Protein AF-A0A661AHX4-F1 (afdb_monomer_lite)

Radius of gyration: 21.1 Å; chains: 1; bounding box: 51×44×56 Å

Structure (mmCIF, N/CA/C/O backbone):
data_AF-A0A661AHX4-F1
#
_entry.id   AF-A0A661AHX4-F1
#
loop_
_atom_site.group_PDB
_atom_site.id
_atom_site.type_symbol
_atom_site.label_atom_id
_atom_site.label_alt_id
_atom_site.label_comp_id
_atom_site.label_asym_id
_atom_site.label_entity_id
_atom_site.label_seq_id
_atom_site.pdbx_PDB_ins_code
_atom_site.Cartn_x
_atom_site.Cartn_y
_atom_site.Cartn_z
_atom_site.occupancy
_atom_site.B_iso_or_equiv
_atom_site.auth_seq_id
_atom_site.auth_comp_id
_atom_site.auth_asym_id
_atom_site.auth_atom_id
_atom_site.pdbx_PDB_model_num
ATOM 1 N N . MET A 1 1 ? -18.123 -10.282 -1.784 1.00 62.62 1 MET A N 1
ATOM 2 C CA . MET A 1 1 ? -17.980 -9.037 -2.567 1.00 62.62 1 MET A CA 1
ATOM 3 C C . MET A 1 1 ? -16.766 -8.309 -2.017 1.00 62.62 1 MET A C 1
ATOM 5 O O . MET A 1 1 ? -16.560 -8.375 -0.809 1.00 62.62 1 MET A O 1
ATOM 9 N N . GLY A 1 2 ? -15.920 -7.751 -2.882 1.00 79.00 2 GLY A N 1
ATOM 10 C CA . GLY A 1 2 ? -14.669 -7.121 -2.470 1.00 79.00 2 GLY A CA 1
ATOM 11 C C . GLY A 1 2 ? -14.606 -5.674 -2.924 1.00 79.00 2 GLY A C 1
ATOM 12 O O . GLY A 1 2 ? -15.058 -5.370 -4.026 1.00 79.00 2 GLY A O 1
ATOM 13 N N . PHE A 1 3 ? -14.067 -4.804 -2.077 1.00 85.50 3 PHE A N 1
ATOM 14 C CA . PHE A 1 3 ? -13.993 -3.369 -2.328 1.00 85.50 3 PHE A CA 1
ATOM 15 C C . PHE A 1 3 ? -12.556 -2.891 -2.224 1.00 85.50 3 PHE A C 1
ATOM 17 O O . PHE A 1 3 ? -11.799 -3.359 -1.376 1.00 85.50 3 PHE A O 1
ATOM 24 N N . ILE A 1 4 ? 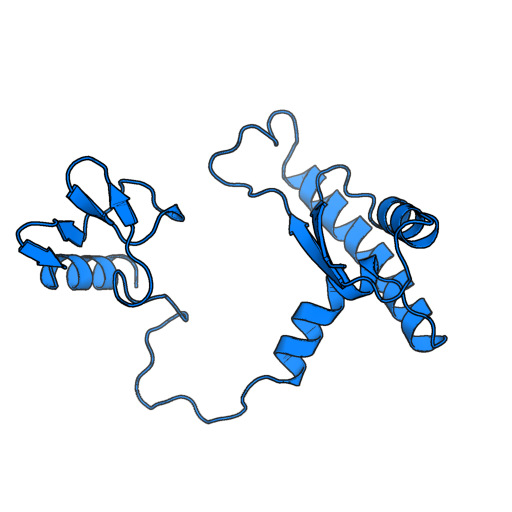-12.208 -1.940 -3.082 1.00 90.38 4 ILE A N 1
ATOM 25 C CA . ILE A 1 4 ? -10.968 -1.181 -2.970 1.00 90.38 4 ILE A CA 1
ATOM 26 C C . ILE A 1 4 ? -11.347 0.172 -2.382 1.00 90.38 4 ILE A C 1
ATOM 28 O O . ILE A 1 4 ? -12.199 0.869 -2.933 1.00 90.38 4 ILE A O 1
ATOM 32 N N . VAL A 1 5 ? -10.749 0.512 -1.246 1.00 91.88 5 VAL A N 1
ATOM 33 C CA . VAL A 1 5 ? -11.036 1.733 -0.494 1.00 91.88 5 VAL A CA 1
ATOM 34 C C . VAL A 1 5 ? -9.765 2.565 -0.438 1.00 91.88 5 VAL A C 1
ATOM 36 O O . VAL A 1 5 ? -8.805 2.201 0.239 1.00 91.88 5 VAL A O 1
ATOM 39 N N . THR A 1 6 ? -9.768 3.691 -1.149 1.00 94.19 6 THR A N 1
ATOM 40 C CA . THR A 1 6 ? -8.671 4.660 -1.099 1.00 94.19 6 THR A CA 1
ATOM 41 C C . THR A 1 6 ? -8.921 5.653 0.027 1.00 94.19 6 THR A C 1
ATOM 43 O O . THR A 1 6 ? -9.889 6.409 -0.013 1.00 94.19 6 THR A O 1
ATOM 46 N N . ILE A 1 7 ? -8.045 5.656 1.027 1.00 94.69 7 ILE A N 1
ATOM 47 C CA . ILE A 1 7 ? -8.104 6.571 2.165 1.00 94.69 7 ILE A CA 1
ATOM 48 C C . ILE A 1 7 ? -7.312 7.834 1.833 1.00 94.69 7 ILE A C 1
ATOM 50 O O . ILE A 1 7 ? -6.177 7.766 1.354 1.00 94.69 7 ILE A O 1
ATOM 54 N N . ALA A 1 8 ? -7.909 8.981 2.142 1.00 93.56 8 ALA A N 1
ATOM 55 C CA . ALA A 1 8 ? -7.324 10.298 1.965 1.00 93.56 8 ALA A CA 1
ATOM 56 C C . ALA A 1 8 ? -7.394 11.123 3.268 1.00 93.56 8 ALA A C 1
ATOM 58 O O . ALA A 1 8 ? -8.212 10.819 4.143 1.00 93.56 8 ALA A O 1
ATOM 59 N N . PRO A 1 9 ? -6.564 12.172 3.407 1.00 91.50 9 PRO A N 1
ATOM 60 C CA . PRO A 1 9 ? -6.740 13.199 4.427 1.00 91.50 9 PRO A CA 1
ATOM 61 C C . PRO A 1 9 ? -8.155 13.815 4.430 1.00 91.50 9 PRO A C 1
ATOM 63 O O . PRO A 1 9 ? -8.729 14.002 3.355 1.00 91.50 9 PRO A O 1
ATOM 66 N N . PRO A 1 10 ? -8.696 14.210 5.601 1.00 90.12 10 PRO A N 1
ATOM 67 C CA . PRO A 1 10 ? -8.131 14.033 6.938 1.00 90.12 10 PRO A CA 1
ATOM 68 C C . PRO A 1 10 ? -8.378 12.597 7.422 1.00 90.12 10 PRO A C 1
ATOM 70 O O . PRO A 1 10 ? -9.528 12.199 7.542 1.00 90.12 10 PRO A O 1
ATOM 73 N N . TYR A 1 11 ? -7.315 11.824 7.673 1.00 92.00 11 TYR A N 1
ATOM 74 C CA . TYR A 1 11 ? -7.303 10.357 7.827 1.00 92.00 11 TYR A CA 1
ATOM 75 C C . TYR A 1 11 ? -8.140 9.785 8.998 1.00 92.00 11 TYR A C 1
ATOM 77 O O . TYR A 1 11 ? -7.602 9.077 9.839 1.00 92.00 11 TYR A O 1
ATOM 85 N N . ASP A 1 12 ? -9.438 10.056 9.105 1.00 94.88 12 ASP A N 1
ATOM 86 C CA . ASP A 1 12 ? -10.289 9.595 10.206 1.00 94.88 12 ASP A CA 1
ATOM 87 C C . ASP A 1 12 ? -10.689 8.121 10.038 1.00 94.88 12 ASP A C 1
ATOM 89 O O . ASP A 1 12 ? -11.783 7.767 9.594 1.00 94.88 12 ASP A O 1
ATOM 93 N N . LEU A 1 13 ? -9.752 7.243 10.388 1.00 96.31 13 LEU A N 1
ATOM 94 C CA . LEU A 1 13 ? -9.885 5.801 10.213 1.00 96.31 13 LEU A CA 1
ATOM 95 C C . LEU A 1 13 ? -10.977 5.176 11.085 1.00 96.31 13 LEU A C 1
ATOM 97 O O . LEU A 1 13 ? -11.524 4.147 10.702 1.00 96.31 13 LEU A O 1
ATOM 101 N N . LEU A 1 14 ? -11.290 5.769 12.241 1.00 95.94 14 LEU A N 1
ATOM 102 C CA . LEU A 1 14 ? -12.335 5.245 13.123 1.00 95.94 14 LEU A CA 1
ATOM 103 C C . LEU A 1 14 ? -13.721 5.528 12.548 1.00 95.94 14 LEU A C 1
ATOM 105 O O . LEU A 1 14 ? -14.551 4.627 12.515 1.00 95.94 14 LEU A O 1
ATOM 109 N N . THR A 1 15 ? -13.937 6.732 12.016 1.00 95.06 15 THR A N 1
ATOM 110 C CA . THR A 1 15 ? -15.192 7.062 11.329 1.00 95.06 15 THR A CA 1
ATOM 111 C C . THR A 1 15 ? -15.391 6.196 10.083 1.00 95.06 15 THR A C 1
ATOM 113 O O . THR A 1 15 ? -16.503 5.743 9.814 1.00 95.06 15 THR A O 1
ATOM 116 N N . ILE A 1 16 ? -14.319 5.910 9.333 1.00 93.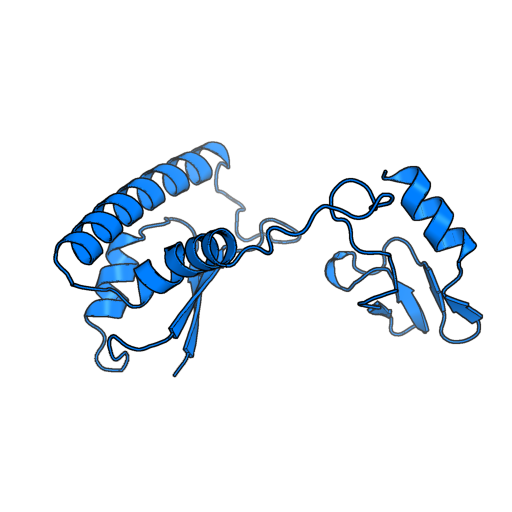81 16 ILE A N 1
ATOM 117 C CA . ILE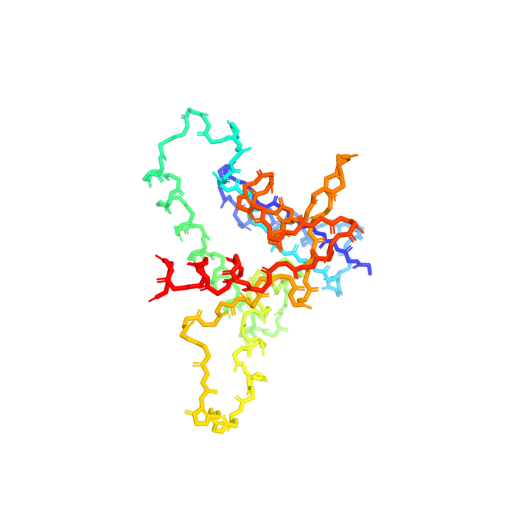 A 1 16 ? -14.383 4.991 8.185 1.00 93.81 16 ILE A CA 1
ATOM 118 C C . ILE A 1 16 ? -14.720 3.563 8.644 1.00 93.81 16 ILE A C 1
ATOM 120 O O . ILE A 1 16 ? -15.554 2.901 8.026 1.00 93.81 16 ILE A O 1
ATOM 124 N N . ASP A 1 17 ? -14.114 3.095 9.737 1.00 93.69 17 ASP A N 1
ATOM 125 C CA . ASP A 1 17 ? -14.434 1.794 10.329 1.00 93.69 17 ASP A CA 1
ATOM 126 C C . ASP A 1 17 ? -15.909 1.691 10.746 1.00 93.69 17 ASP A C 1
ATOM 128 O O . ASP A 1 17 ? -16.588 0.711 10.429 1.00 93.69 17 ASP A O 1
ATOM 132 N N . ASP A 1 18 ? -16.426 2.728 11.408 1.00 93.00 18 ASP A N 1
ATOM 133 C CA . ASP A 1 18 ? -17.825 2.819 11.830 1.00 93.00 18 ASP A CA 1
ATOM 134 C C . ASP A 1 18 ? -18.783 2.827 10.631 1.00 93.00 18 ASP A C 1
ATOM 136 O O . ASP A 1 18 ? -19.823 2.161 10.657 1.00 93.00 18 ASP A O 1
ATOM 140 N N . PHE A 1 19 ? -18.417 3.522 9.550 1.00 91.50 19 PHE A N 1
ATOM 141 C CA . PHE A 1 19 ? -19.170 3.501 8.298 1.00 91.50 19 PHE A CA 1
ATOM 142 C C . PHE A 1 19 ? -19.280 2.077 7.743 1.00 91.50 19 PHE A C 1
ATOM 144 O O . PHE A 1 19 ? -20.389 1.589 7.542 1.00 91.50 19 PHE A O 1
ATOM 151 N N . PHE A 1 20 ? -18.161 1.371 7.553 1.00 89.56 20 PHE A N 1
ATOM 152 C CA . PHE A 1 20 ? -18.202 0.012 6.997 1.00 89.56 20 PHE A CA 1
ATOM 153 C C . PHE A 1 20 ? -18.855 -1.008 7.933 1.00 89.56 20 PHE A C 1
ATOM 155 O O . PHE A 1 20 ? -19.424 -1.983 7.450 1.00 89.56 20 PHE A O 1
ATOM 162 N N . SER A 1 21 ? -18.807 -0.782 9.246 1.00 87.44 21 SER A N 1
ATOM 163 C CA . SER A 1 21 ? -19.444 -1.660 10.235 1.00 87.44 21 SER A CA 1
ATOM 164 C C . SER A 1 21 ? -20.964 -1.484 10.304 1.00 87.44 21 SER A C 1
ATOM 166 O O . SER A 1 21 ? -21.674 -2.418 10.664 1.00 87.44 21 SER A O 1
ATOM 168 N N . SER A 1 22 ? -21.475 -0.292 9.984 1.00 86.38 22 SER A N 1
ATOM 169 C CA . SER A 1 22 ? -22.911 0.024 10.052 1.00 86.38 22 SER A CA 1
ATOM 170 C C . SER A 1 22 ? -23.637 -0.091 8.711 1.00 86.38 22 SER A C 1
ATOM 172 O O . SER A 1 22 ? -24.868 -0.050 8.672 1.00 86.38 22 SER A O 1
ATOM 174 N N . PHE A 1 23 ? -22.908 -0.220 7.602 1.00 81.88 23 PHE A N 1
ATOM 175 C CA . PHE A 1 23 ? -23.499 -0.155 6.274 1.00 81.88 23 PHE A CA 1
ATOM 176 C C . PHE A 1 23 ? -24.083 -1.507 5.835 1.00 81.88 23 PHE A C 1
ATOM 178 O O . PHE A 1 23 ? -23.360 -2.467 5.589 1.00 81.88 23 PHE A O 1
ATOM 185 N N . GLU A 1 24 ? -25.410 -1.575 5.682 1.00 78.88 24 GLU A N 1
ATOM 186 C CA . GLU A 1 24 ? -26.166 -2.822 5.442 1.00 78.88 24 GLU A CA 1
ATOM 187 C C . GLU A 1 24 ? -25.711 -3.632 4.215 1.00 78.88 24 GLU A C 1
ATOM 189 O O . GLU A 1 24 ? -25.836 -4.856 4.190 1.00 78.88 24 GLU A O 1
ATOM 194 N N . LEU A 1 25 ? -25.165 -2.971 3.190 1.00 76.00 25 LEU A N 1
ATOM 195 C CA . LEU A 1 25 ? -24.674 -3.634 1.976 1.00 76.00 25 LEU A CA 1
ATOM 196 C C . LEU A 1 25 ? -23.328 -4.356 2.176 1.00 76.00 25 LEU A C 1
ATOM 198 O O . LEU A 1 25 ? -22.841 -5.008 1.249 1.00 76.00 25 LEU A O 1
ATOM 202 N N . PHE A 1 26 ? -22.726 -4.249 3.364 1.00 75.50 26 PHE A N 1
ATOM 203 C CA . PHE A 1 26 ? -21.405 -4.772 3.689 1.00 75.50 26 PHE A CA 1
ATOM 204 C C . PHE A 1 26 ? -21.515 -5.821 4.796 1.00 75.50 26 PHE A C 1
ATOM 206 O O . PHE A 1 26 ? -21.412 -5.497 5.976 1.00 75.50 26 PHE A O 1
ATOM 213 N N . PRO A 1 27 ? -21.684 -7.110 4.449 1.00 68.31 27 PRO A N 1
ATOM 214 C CA . PRO A 1 27 ? -21.538 -8.160 5.445 1.00 68.31 27 PRO A CA 1
ATOM 215 C C . PRO A 1 27 ? -20.125 -8.114 6.044 1.00 68.31 27 PRO A C 1
ATOM 217 O O . PRO A 1 27 ? -19.163 -7.835 5.324 1.00 68.31 27 PRO A O 1
ATOM 220 N N . GLU A 1 28 ? -19.987 -8.458 7.328 1.00 66.88 28 GLU A N 1
ATOM 221 C CA . GLU A 1 28 ? -18.703 -8.469 8.061 1.00 66.88 28 GLU A CA 1
ATOM 222 C C . GLU A 1 28 ? -17.612 -9.311 7.371 1.00 66.88 28 GLU A C 1
ATOM 224 O O . GLU A 1 28 ? -16.419 -9.106 7.578 1.00 66.88 28 GLU A O 1
ATOM 229 N N . THR A 1 29 ? -18.009 -10.249 6.509 1.00 71.12 29 THR A N 1
ATOM 230 C CA . THR A 1 29 ? -17.117 -11.102 5.713 1.00 71.12 29 THR A CA 1
ATOM 231 C C . THR A 1 29 ? -16.628 -10.452 4.413 1.00 71.12 29 THR A C 1
ATOM 233 O O . THR A 1 29 ? -16.015 -11.128 3.583 1.00 71.12 29 THR A O 1
ATOM 236 N N . SER A 1 30 ? -16.952 -9.184 4.158 1.00 81.25 30 SER A N 1
ATOM 237 C CA . SER A 1 30 ? -16.527 -8.477 2.946 1.00 81.25 30 SER A CA 1
ATOM 238 C C . SER A 1 30 ? -15.015 -8.278 2.942 1.00 81.25 30 SER A C 1
ATOM 240 O O . SER A 1 30 ? -14.425 -7.866 3.936 1.00 81.25 30 SER A O 1
ATOM 242 N N . SER A 1 31 ? -14.372 -8.546 1.806 1.00 84.50 31 SER A N 1
ATOM 243 C CA . SER A 1 31 ? -12.938 -8.301 1.660 1.00 84.50 31 SER A CA 1
ATOM 244 C C . SER A 1 31 ? -12.707 -6.838 1.292 1.00 84.50 31 SER A C 1
ATOM 246 O O . SER A 1 31 ? -13.106 -6.411 0.206 1.00 84.50 31 SER A O 1
ATOM 248 N N . ILE A 1 32 ? -12.049 -6.081 2.162 1.00 89.75 32 ILE A N 1
ATOM 249 C CA . ILE A 1 32 ? -11.662 -4.699 1.880 1.00 89.75 32 ILE A CA 1
ATOM 250 C C . ILE A 1 32 ? -10.161 -4.661 1.614 1.00 89.75 32 ILE A C 1
ATOM 252 O O . ILE A 1 32 ? -9.365 -5.148 2.413 1.00 89.75 32 ILE A O 1
ATOM 256 N N . VAL A 1 33 ? -9.781 -4.094 0.474 1.00 90.44 33 VAL A N 1
ATOM 257 C CA . VAL A 1 33 ? -8.396 -3.756 0.153 1.00 90.44 33 VAL A CA 1
ATOM 258 C C . VAL A 1 33 ? -8.248 -2.261 0.346 1.00 90.44 33 VAL A C 1
ATOM 260 O O . VAL A 1 33 ? -8.935 -1.475 -0.305 1.00 90.44 33 VAL A O 1
ATOM 263 N N . VAL A 1 34 ? -7.361 -1.875 1.250 1.00 92.50 34 VAL A N 1
ATOM 264 C CA . VAL A 1 34 ? -7.119 -0.473 1.564 1.00 92.50 34 VAL A CA 1
ATOM 265 C C . VAL A 1 34 ? -5.903 0.035 0.795 1.00 92.50 34 VAL A C 1
ATOM 267 O O . VAL A 1 34 ? -4.848 -0.599 0.800 1.00 92.50 34 VAL A O 1
ATOM 270 N N . SER A 1 35 ? -6.036 1.202 0.171 1.00 92.62 35 SER A N 1
ATOM 271 C CA . SER A 1 35 ? -4.936 1.950 -0.443 1.00 92.62 35 SER A CA 1
ATOM 272 C C . SER A 1 35 ? -4.893 3.385 0.074 1.00 92.62 35 SER A C 1
ATOM 274 O O . SER A 1 35 ? -5.883 3.910 0.576 1.00 92.62 35 SER A O 1
ATOM 276 N N . LEU A 1 36 ? -3.739 4.032 -0.057 1.00 92.44 36 LEU A N 1
ATOM 277 C CA . LEU A 1 36 ? -3.599 5.475 0.132 1.00 92.44 36 LEU A CA 1
ATOM 278 C C . LEU A 1 36 ? -3.634 6.169 -1.231 1.00 92.44 36 LEU A C 1
ATOM 280 O O . LEU A 1 36 ? -3.404 5.532 -2.262 1.00 92.44 36 LEU A O 1
ATOM 284 N N . VAL A 1 37 ? -3.921 7.469 -1.232 1.00 92.19 37 VAL A N 1
ATOM 285 C CA . VAL A 1 37 ? -3.713 8.309 -2.417 1.00 92.19 37 VAL A CA 1
ATOM 286 C C . VAL A 1 37 ? -2.220 8.293 -2.770 1.00 92.19 37 VAL A C 1
ATOM 288 O O . VAL A 1 37 ? -1.385 8.461 -1.884 1.00 92.19 37 VAL A O 1
ATOM 291 N N . ASP A 1 38 ? -1.889 8.057 -4.043 1.00 88.12 38 ASP A N 1
ATOM 292 C CA . ASP A 1 38 ? -0.501 8.132 -4.517 1.00 88.12 38 ASP A CA 1
ATOM 293 C C . ASP A 1 38 ? 0.006 9.568 -4.360 1.00 88.12 38 ASP A C 1
ATOM 295 O O . ASP A 1 38 ? -0.687 10.517 -4.723 1.00 88.12 38 ASP A O 1
ATOM 299 N N . GLU A 1 39 ? 1.193 9.728 -3.786 1.00 87.25 39 GLU A N 1
ATOM 300 C CA . GLU A 1 39 ? 1.806 11.035 -3.539 1.00 87.25 39 GLU A CA 1
ATOM 301 C C . GLU A 1 39 ? 2.532 11.588 -4.775 1.00 87.25 39 GLU A C 1
ATOM 303 O O . GLU A 1 39 ? 2.903 12.763 -4.799 1.00 87.25 39 GLU A O 1
ATOM 308 N N . ASN A 1 40 ? 2.732 10.763 -5.806 1.00 84.00 40 ASN A N 1
ATOM 309 C CA . ASN A 1 40 ? 3.419 11.143 -7.034 1.00 84.00 40 ASN A CA 1
ATOM 310 C C . ASN A 1 40 ? 2.428 11.576 -8.117 1.00 84.00 40 ASN A C 1
ATOM 312 O O . ASN A 1 40 ? 1.307 11.077 -8.188 1.00 84.00 40 ASN A O 1
ATOM 316 N N . ASP A 1 41 ? 2.873 12.489 -8.984 1.00 82.50 41 ASP A N 1
ATOM 317 C CA . ASP A 1 41 ? 2.136 12.940 -10.172 1.00 82.50 41 ASP A CA 1
ATOM 318 C C . ASP A 1 41 ? 0.673 13.362 -9.880 1.00 82.50 41 ASP A C 1
ATOM 320 O O . ASP A 1 41 ? -0.230 13.156 -10.691 1.00 82.50 41 ASP A O 1
ATOM 324 N N . THR A 1 42 ? 0.433 13.976 -8.713 1.00 87.12 42 THR A N 1
ATOM 325 C CA . THR A 1 42 ? -0.894 14.415 -8.255 1.00 87.12 42 THR A CA 1
ATOM 326 C C . THR A 1 42 ? -0.884 15.846 -7.716 1.00 87.12 42 THR A C 1
ATOM 328 O O . THR A 1 42 ? 0.092 16.292 -7.115 1.00 87.12 42 THR A O 1
ATOM 331 N N . THR A 1 43 ? -2.006 16.550 -7.872 1.00 92.25 43 THR A N 1
ATOM 332 C CA . THR A 1 43 ? -2.281 17.847 -7.227 1.00 92.25 43 THR A CA 1
ATOM 333 C C . THR A 1 43 ? -3.137 17.699 -5.966 1.00 92.25 43 THR A C 1
ATOM 335 O O . THR A 1 43 ? -3.470 18.683 -5.314 1.00 92.25 43 THR A O 1
ATOM 338 N N . PHE A 1 44 ? -3.494 16.465 -5.585 1.00 91.56 44 PHE A N 1
ATOM 339 C CA . PHE A 1 44 ? -4.426 16.185 -4.487 1.00 91.56 44 PHE A CA 1
ATOM 340 C C . PHE A 1 44 ? -3.986 16.788 -3.142 1.00 91.56 44 PHE A C 1
AT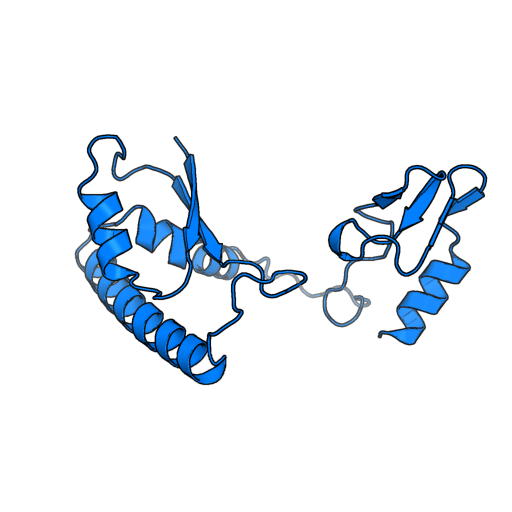OM 342 O O . PHE A 1 44 ? -4.815 17.203 -2.335 1.00 91.56 44 PHE A O 1
ATOM 349 N N . PHE A 1 45 ? -2.675 16.844 -2.905 1.00 91.81 45 PHE A N 1
ATOM 350 C CA . PHE A 1 45 ? -2.094 17.344 -1.661 1.00 91.81 45 PHE A CA 1
ATOM 351 C C . PHE A 1 45 ? -1.745 18.839 -1.703 1.00 91.81 45 PHE A C 1
ATOM 353 O O . PHE A 1 45 ? -1.181 19.360 -0.740 1.00 91.81 45 PHE A O 1
ATOM 360 N N . GLU A 1 46 ? -2.074 19.552 -2.784 1.00 91.75 46 GLU A N 1
ATOM 361 C CA . GLU A 1 46 ? -1.887 21.002 -2.840 1.00 91.75 46 GLU A CA 1
ATOM 362 C C . GLU A 1 46 ? -2.691 21.692 -1.727 1.00 91.75 46 GLU A C 1
ATOM 364 O O . GLU A 1 46 ? -3.862 21.400 -1.494 1.00 91.75 46 GLU A O 1
ATOM 369 N N . GLY A 1 47 ? -2.039 22.602 -1.002 1.00 89.00 47 GLY A N 1
ATOM 370 C CA . GLY A 1 47 ? -2.636 23.298 0.143 1.00 89.00 47 GLY A CA 1
ATOM 371 C C . GLY A 1 47 ? -2.496 22.572 1.484 1.00 89.00 47 GLY A C 1
ATOM 372 O O . GLY A 1 47 ? -2.746 23.185 2.521 1.00 89.00 47 GLY A O 1
ATOM 373 N N . TRP A 1 48 ? -2.028 21.323 1.497 1.00 90.69 48 TRP A N 1
ATOM 374 C CA . TRP A 1 48 ? -1.674 20.621 2.727 1.00 90.69 48 TRP A CA 1
ATOM 375 C C . TRP A 1 48 ? -0.188 20.783 3.049 1.00 90.69 48 TRP A C 1
ATOM 377 O O . TRP A 1 48 ? 0.669 20.758 2.164 1.00 90.69 48 TRP A O 1
ATOM 387 N N . LYS A 1 49 ? 0.143 20.895 4.337 1.00 92.31 49 LYS A N 1
ATOM 388 C CA . LYS A 1 49 ? 1.529 20.756 4.798 1.00 92.31 49 LYS A CA 1
ATOM 389 C C . LYS A 1 49 ? 1.832 19.282 5.033 1.00 92.31 49 LYS A C 1
ATOM 391 O O . LYS A 1 49 ? 1.062 18.590 5.699 1.00 92.31 49 LYS A O 1
ATOM 396 N N . ARG A 1 50 ? 2.954 18.804 4.493 1.00 88.38 50 ARG A N 1
ATOM 397 C CA . ARG A 1 50 ? 3.316 17.379 4.540 1.00 88.38 50 ARG A CA 1
ATOM 398 C C . ARG A 1 50 ? 3.535 16.883 5.962 1.00 88.38 50 ARG A C 1
ATOM 400 O O . ARG A 1 50 ? 3.104 15.785 6.288 1.00 88.38 50 ARG A O 1
ATOM 407 N N . GLU A 1 51 ? 4.140 17.706 6.805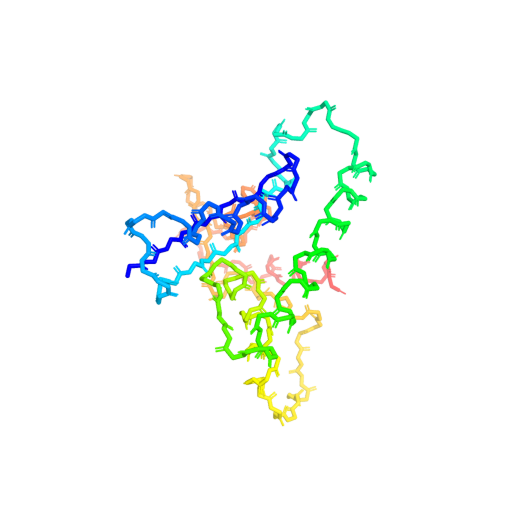 1.00 92.25 51 GLU A N 1
ATOM 408 C CA . GLU A 1 51 ? 4.402 17.381 8.204 1.00 92.25 51 GLU A CA 1
ATOM 409 C C . GLU A 1 51 ? 3.086 17.190 8.972 1.00 92.25 51 GLU A C 1
ATOM 411 O O . GLU A 1 51 ? 2.903 16.184 9.649 1.00 92.25 51 GLU A O 1
ATOM 416 N N . GLU A 1 52 ? 2.123 18.099 8.780 1.00 92.75 52 GLU A N 1
ATOM 417 C CA . GLU A 1 52 ? 0.802 18.022 9.420 1.00 92.75 52 GLU A CA 1
ATOM 418 C C . GLU A 1 52 ? 0.005 16.794 8.939 1.00 92.75 52 GLU A C 1
ATOM 420 O O . GLU A 1 52 ? -0.691 16.148 9.727 1.00 92.75 52 GLU A O 1
ATOM 425 N N . LEU A 1 53 ? 0.119 16.440 7.653 1.00 92.25 53 LEU A N 1
ATOM 426 C CA . LEU A 1 53 ? -0.493 15.231 7.101 1.00 92.25 53 LEU A CA 1
ATOM 427 C C . LEU A 1 53 ? 0.097 13.957 7.693 1.00 92.25 53 LEU A C 1
ATOM 429 O O . LEU A 1 53 ? -0.660 13.047 8.036 1.00 92.25 53 LEU A O 1
ATOM 433 N N . GLU A 1 54 ? 1.420 13.884 7.798 1.00 92.50 54 GLU A N 1
ATOM 434 C CA . GLU A 1 54 ? 2.106 12.707 8.320 1.00 92.50 54 GLU A CA 1
ATOM 435 C C . GLU A 1 54 ? 1.804 12.523 9.812 1.00 92.50 54 GLU A C 1
ATOM 437 O O . GLU A 1 54 ? 1.433 11.428 10.237 1.00 92.50 54 GLU A O 1
ATOM 442 N N . GLU A 1 55 ? 1.822 13.603 10.598 1.00 95.12 55 GLU A N 1
ATOM 443 C CA . GLU A 1 55 ? 1.399 13.580 12.003 1.00 95.12 55 GLU A CA 1
ATOM 444 C C . GLU A 1 55 ? -0.056 13.110 12.154 1.00 95.12 55 GLU A C 1
ATOM 446 O O . GLU A 1 55 ? -0.366 12.253 12.990 1.00 95.12 55 GLU A O 1
ATOM 451 N N . MET A 1 56 ? -0.964 13.633 11.322 1.00 94.25 56 MET A N 1
ATOM 452 C CA . MET A 1 56 ? -2.370 13.232 11.324 1.00 94.25 56 MET A CA 1
ATOM 453 C C . MET A 1 56 ? -2.540 11.758 10.953 1.00 94.25 56 MET A C 1
ATOM 455 O O . MET A 1 56 ? -3.345 11.055 11.571 1.00 94.25 56 MET A O 1
ATOM 459 N N . LYS A 1 57 ? -1.799 11.288 9.949 1.00 94.50 57 LYS A N 1
ATOM 460 C CA . LYS A 1 57 ? -1.808 9.898 9.499 1.00 94.50 57 LYS A CA 1
ATOM 461 C C . LYS A 1 57 ? -1.345 8.981 10.622 1.00 94.50 57 LYS A C 1
ATOM 463 O O . LYS A 1 57 ? -2.111 8.107 11.018 1.00 94.50 57 LYS A O 1
ATOM 468 N N . ILE A 1 58 ? -0.165 9.228 11.195 1.00 95.81 58 ILE A N 1
ATOM 469 C CA . ILE A 1 58 ? 0.397 8.437 12.300 1.00 95.81 58 ILE A CA 1
ATOM 470 C C . ILE A 1 58 ? -0.609 8.342 13.449 1.00 95.81 58 ILE A C 1
ATOM 472 O O . ILE A 1 58 ? -0.991 7.241 13.846 1.00 95.81 58 ILE A O 1
ATOM 476 N N . LYS A 1 59 ? -1.127 9.484 13.914 1.00 96.88 59 LYS A N 1
ATOM 477 C CA . LYS A 1 59 ? -2.076 9.537 15.034 1.00 96.88 59 LYS A CA 1
ATOM 478 C C . LYS A 1 59 ? -3.347 8.724 14.783 1.00 96.88 59 LYS A C 1
ATOM 480 O O . LYS A 1 59 ? -3.867 8.089 15.699 1.00 96.88 59 LYS A O 1
ATOM 485 N N . ASN A 1 60 ? -3.898 8.766 13.572 1.00 97.19 60 ASN A N 1
ATOM 486 C CA . ASN A 1 60 ? -5.111 8.010 13.269 1.00 97.19 60 ASN A CA 1
ATOM 487 C C . ASN A 1 60 ? -4.837 6.518 13.056 1.00 97.19 60 ASN A C 1
ATOM 489 O O . ASN A 1 60 ? -5.643 5.693 13.486 1.00 97.19 60 ASN A O 1
ATOM 493 N N . PHE A 1 61 ? -3.693 6.160 12.470 1.00 96.06 61 PHE A N 1
ATOM 494 C CA . PHE A 1 61 ? -3.252 4.768 12.374 1.00 96.06 61 PHE A CA 1
ATOM 495 C C . PHE A 1 61 ? -3.021 4.146 13.754 1.00 96.06 61 PHE A C 1
ATOM 497 O O . PHE A 1 61 ? -3.395 2.994 13.964 1.00 96.06 61 PHE A O 1
ATOM 504 N N . GLU A 1 62 ? -2.478 4.897 14.714 1.00 97.12 62 GLU A N 1
ATOM 505 C CA . GLU A 1 62 ? -2.338 4.438 16.101 1.00 97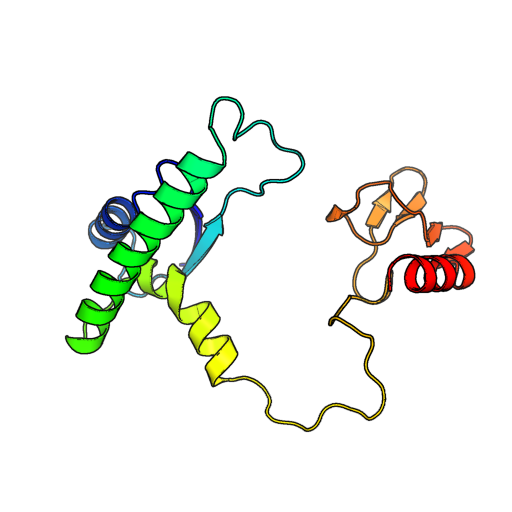.12 62 GLU A CA 1
ATOM 506 C C . GLU A 1 62 ? -3.693 4.128 16.741 1.00 97.12 62 GLU A C 1
ATOM 508 O O . GLU A 1 62 ? -3.880 3.033 17.268 1.00 97.12 62 GLU A O 1
ATOM 513 N N . LYS A 1 63 ? -4.672 5.030 16.611 1.00 97.38 63 LYS A N 1
ATOM 514 C CA . LYS A 1 63 ? -6.038 4.791 17.104 1.00 97.38 63 LYS A CA 1
ATOM 515 C C . LYS A 1 63 ? -6.696 3.575 16.448 1.00 97.38 63 LYS A C 1
ATOM 517 O O . LYS A 1 63 ? -7.331 2.771 17.128 1.00 97.38 63 LYS A O 1
ATOM 522 N N . ALA A 1 64 ? -6.555 3.440 15.128 1.00 96.94 64 ALA A N 1
ATOM 523 C CA . ALA A 1 64 ? -7.098 2.308 14.382 1.00 96.94 64 ALA A CA 1
ATOM 524 C C . ALA A 1 64 ? -6.453 0.988 14.819 1.00 96.94 64 ALA A C 1
ATOM 526 O O . ALA A 1 64 ? -7.149 -0.015 14.966 1.00 96.94 64 ALA A O 1
ATOM 527 N N . LYS A 1 65 ? -5.141 0.996 15.077 1.00 96.44 65 LYS A N 1
ATOM 528 C CA . LYS A 1 65 ? -4.402 -0.149 15.617 1.00 96.44 65 LYS A CA 1
ATOM 529 C C . LYS A 1 65 ? -4.925 -0.535 17.001 1.00 96.44 65 LYS A C 1
ATOM 531 O O . LYS A 1 65 ? -5.162 -1.717 17.231 1.00 96.44 65 LYS A O 1
ATOM 536 N N . ASP A 1 66 ? -5.135 0.425 17.898 1.00 97.56 66 ASP A N 1
ATOM 537 C CA . ASP A 1 66 ? -5.631 0.137 19.250 1.00 97.56 66 ASP A CA 1
ATOM 538 C C . ASP A 1 66 ? -7.030 -0.505 19.206 1.00 97.56 66 ASP A C 1
ATOM 540 O O . ASP A 1 66 ? -7.245 -1.557 19.815 1.00 97.56 66 ASP A O 1
ATOM 544 N N . ARG A 1 67 ? -7.949 0.039 18.392 1.00 96.50 67 ARG A N 1
ATOM 545 C CA . ARG A 1 67 ? -9.281 -0.553 18.163 1.00 96.50 67 ARG A CA 1
ATOM 546 C C . ARG A 1 67 ? -9.201 -1.932 17.506 1.00 96.50 67 ARG A C 1
ATOM 548 O O . ARG A 1 67 ? -9.932 -2.842 17.888 1.00 96.50 67 ARG A O 1
ATOM 555 N N . PHE A 1 68 ? -8.305 -2.111 16.538 1.00 95.62 68 PHE A N 1
ATOM 556 C CA . PHE A 1 68 ? -8.084 -3.405 15.895 1.00 95.62 68 PHE A CA 1
ATOM 557 C C . PHE A 1 68 ? -7.646 -4.466 16.913 1.00 95.62 68 PHE A C 1
ATOM 559 O O . PHE A 1 68 ? -8.233 -5.546 16.953 1.00 95.62 68 PHE A O 1
ATOM 566 N N . VAL A 1 69 ? -6.676 -4.145 17.776 1.00 95.62 69 VAL A N 1
ATOM 567 C CA . VAL A 1 69 ? -6.200 -5.045 18.839 1.00 95.62 69 VAL A CA 1
ATOM 568 C C . VAL A 1 69 ? -7.320 -5.382 19.831 1.00 95.62 69 VAL A C 1
ATOM 570 O O . VAL A 1 69 ? -7.477 -6.545 20.212 1.00 95.62 69 VAL A O 1
ATOM 573 N N . GLU A 1 70 ? -8.135 -4.407 20.227 1.00 96.75 70 GLU A N 1
ATOM 574 C CA . GLU A 1 70 ? -9.299 -4.637 21.094 1.00 96.75 70 GLU A CA 1
ATOM 575 C C . GLU A 1 70 ? -10.322 -5.597 20.453 1.00 96.75 70 GLU A C 1
ATOM 577 O O . GLU A 1 70 ? -10.809 -6.540 21.089 1.00 96.75 70 GLU A O 1
ATOM 582 N N . LEU A 1 71 ? -10.641 -5.404 19.171 1.00 93.81 71 LEU A N 1
ATOM 583 C CA . LEU A 1 71 ? -11.595 -6.258 18.463 1.00 93.81 71 LEU A CA 1
ATOM 584 C C . LEU A 1 71 ? -11.092 -7.700 18.377 1.00 93.81 71 LEU A C 1
ATOM 586 O O . LEU A 1 71 ? -11.803 -8.612 18.802 1.00 93.81 71 LEU A O 1
ATOM 590 N N . ILE A 1 72 ? -9.853 -7.913 17.925 1.00 92.50 72 ILE A N 1
ATOM 591 C CA . ILE A 1 72 ? -9.314 -9.272 17.771 1.00 92.50 72 ILE A CA 1
ATOM 592 C C . ILE A 1 72 ? -9.168 -9.991 19.118 1.00 92.50 72 ILE A C 1
ATOM 594 O O . ILE A 1 72 ? -9.425 -11.192 19.195 1.00 92.50 72 ILE A O 1
ATOM 598 N N . THR A 1 73 ? -8.807 -9.279 20.193 1.00 95.06 73 THR A N 1
ATOM 599 C CA . THR A 1 73 ? -8.686 -9.871 21.539 1.00 95.06 73 THR A CA 1
ATOM 600 C C . THR A 1 73 ? -10.044 -10.192 22.160 1.00 95.06 73 THR A C 1
ATOM 602 O O . THR A 1 73 ? -10.146 -11.139 22.936 1.00 95.06 73 THR A O 1
ATOM 605 N N . SER A 1 74 ? -11.102 -9.476 21.767 1.00 95.19 74 SER A N 1
ATOM 606 C CA . SER A 1 74 ? -12.491 -9.781 22.142 1.00 95.19 74 SER A CA 1
ATOM 607 C C . SER A 1 74 ? -13.180 -10.803 21.224 1.00 95.19 74 SER A C 1
ATOM 609 O O . SER A 1 74 ? -14.363 -11.084 21.403 1.00 95.19 74 SER A O 1
ATOM 611 N N . GLY A 1 75 ? -12.466 -11.376 20.246 1.00 91.94 75 GLY A N 1
ATOM 612 C CA . GLY A 1 75 ? -13.018 -12.347 19.294 1.00 91.94 75 GLY A CA 1
ATOM 613 C C . GLY A 1 75 ? -13.930 -11.737 18.223 1.00 91.94 75 GLY A C 1
ATOM 614 O O . GLY A 1 75 ? -14.586 -12.475 17.488 1.00 91.94 75 GLY A O 1
ATOM 615 N N . ARG A 1 76 ? -13.968 -10.405 18.119 1.00 90.38 76 ARG A N 1
ATOM 616 C CA . ARG A 1 76 ? -14.703 -9.652 17.096 1.00 90.38 76 ARG A CA 1
ATOM 617 C C . ARG A 1 76 ? -13.777 -9.270 15.941 1.00 90.38 76 ARG A C 1
ATOM 619 O O . ARG A 1 76 ? -12.555 -9.378 16.034 1.00 90.38 76 ARG A O 1
ATOM 626 N N . ARG A 1 77 ? -14.361 -8.838 14.824 1.00 89.00 77 ARG A N 1
ATOM 627 C CA . ARG A 1 77 ? -13.628 -8.396 13.631 1.00 89.00 77 ARG A CA 1
ATOM 628 C C . ARG A 1 77 ? -14.288 -7.171 13.019 1.00 89.00 77 ARG A C 1
ATOM 630 O O . ARG A 1 77 ? -15.456 -6.909 13.280 1.00 89.00 77 ARG A O 1
ATOM 637 N N . SER A 1 78 ? -13.534 -6.460 12.191 1.00 90.44 78 SER A N 1
ATOM 638 C CA . SER A 1 78 ? -14.059 -5.414 11.317 1.00 90.44 78 SER A CA 1
ATOM 639 C C . SER A 1 78 ? -13.507 -5.633 9.914 1.00 90.44 78 SER A C 1
ATOM 641 O O . SER A 1 78 ? -12.295 -5.711 9.733 1.00 90.44 78 SER A O 1
ATOM 643 N N . ALA A 1 79 ? -14.373 -5.659 8.902 1.00 90.44 79 ALA A N 1
ATOM 644 C CA . ALA A 1 79 ? -13.944 -5.796 7.511 1.00 90.44 79 ALA A CA 1
ATOM 645 C C . ALA A 1 79 ? -12.895 -4.739 7.115 1.00 90.44 79 ALA A C 1
ATOM 647 O O . ALA A 1 79 ? -11.920 -5.062 6.433 1.00 90.44 79 ALA A O 1
ATOM 648 N N . PHE A 1 80 ? -13.061 -3.493 7.573 1.00 92.69 80 PHE A N 1
ATOM 649 C CA . PHE A 1 80 ? -12.162 -2.393 7.234 1.00 92.69 80 PHE A CA 1
ATOM 650 C C . PHE A 1 80 ? -10.818 -2.505 7.957 1.00 92.69 80 PHE A C 1
ATOM 652 O O . PHE A 1 80 ? -9.777 -2.461 7.304 1.00 92.69 80 PHE A O 1
ATOM 659 N N . LEU A 1 81 ? -10.815 -2.710 9.279 1.00 93.38 81 LEU A N 1
ATOM 660 C CA . LEU A 1 81 ? -9.565 -2.823 10.043 1.00 93.38 81 LEU A CA 1
ATOM 661 C C . LEU A 1 81 ? -8.794 -4.101 9.695 1.00 93.38 81 LEU A C 1
ATOM 663 O O . LEU A 1 81 ? -7.569 -4.068 9.594 1.00 93.38 81 LEU A O 1
ATOM 667 N N . ASN A 1 82 ? -9.494 -5.208 9.431 1.00 91.44 82 ASN A N 1
ATOM 668 C CA . ASN A 1 82 ? -8.880 -6.409 8.873 1.00 91.44 82 ASN A CA 1
ATOM 669 C C . ASN A 1 82 ? -8.257 -6.104 7.499 1.00 91.44 82 ASN A C 1
ATOM 671 O O . ASN A 1 82 ? -7.104 -6.451 7.267 1.00 91.44 82 ASN A O 1
ATOM 675 N N . GLY A 1 83 ? -8.958 -5.386 6.616 1.00 91.19 83 GLY A N 1
ATOM 676 C CA . GLY A 1 83 ? -8.404 -4.932 5.336 1.00 91.19 83 GLY A CA 1
ATOM 677 C C . GLY A 1 83 ? -7.171 -4.029 5.472 1.00 91.19 83 GLY A C 1
ATOM 678 O O . GLY A 1 83 ? -6.249 -4.115 4.660 1.00 91.19 83 GLY A O 1
ATOM 679 N N . LEU A 1 84 ? -7.129 -3.199 6.516 1.00 93.19 84 LEU A N 1
ATOM 680 C CA . LEU A 1 84 ? -6.029 -2.280 6.803 1.00 93.19 84 LEU A CA 1
ATOM 681 C C . LEU A 1 84 ? -4.780 -2.995 7.350 1.00 93.19 84 LEU A C 1
ATOM 683 O O . LEU A 1 84 ? -3.661 -2.634 6.982 1.00 93.19 84 LEU A O 1
ATOM 687 N N . PHE A 1 85 ? -4.950 -3.999 8.220 1.00 93.19 85 PHE A N 1
ATOM 688 C CA . PHE A 1 85 ? -3.843 -4.608 8.971 1.00 93.19 85 PHE A CA 1
ATOM 689 C C . PHE A 1 85 ? -3.518 -6.061 8.591 1.00 93.19 85 PHE A C 1
ATOM 691 O O . PHE A 1 85 ? -2.336 -6.420 8.562 1.00 93.19 85 PHE A O 1
ATOM 698 N N . ASP A 1 86 ? -4.506 -6.903 8.265 1.00 89.38 86 ASP A N 1
ATOM 699 C CA . ASP A 1 86 ? -4.280 -8.346 8.078 1.00 89.38 86 ASP A CA 1
ATOM 700 C C . ASP A 1 86 ? -3.344 -8.633 6.905 1.00 89.38 86 ASP A C 1
ATOM 702 O O . ASP A 1 86 ? -2.527 -9.544 6.995 1.00 89.38 86 ASP A O 1
ATOM 706 N N . GLY A 1 87 ? -3.421 -7.863 5.813 1.00 83.06 87 GLY A N 1
ATOM 707 C CA . GLY A 1 87 ? -2.616 -8.108 4.611 1.00 83.06 87 GLY A CA 1
ATOM 708 C C . GLY A 1 87 ? -1.115 -8.163 4.908 1.00 83.06 87 GLY A C 1
ATOM 709 O O . GLY A 1 87 ? -0.442 -9.135 4.561 1.00 83.06 87 GLY A O 1
ATOM 710 N N . ASN A 1 88 ? -0.604 -7.166 5.633 1.00 83.25 88 ASN A N 1
ATOM 711 C CA . ASN A 1 88 ? 0.806 -7.105 6.018 1.00 83.25 88 ASN A CA 1
ATOM 712 C C . ASN A 1 88 ? 1.173 -8.198 7.031 1.00 83.25 88 ASN A C 1
ATOM 714 O O . ASN A 1 88 ? 2.229 -8.822 6.915 1.00 83.25 88 ASN A O 1
ATOM 718 N N . LEU A 1 89 ? 0.293 -8.478 7.996 1.00 89.06 89 LEU A N 1
ATOM 719 C CA . LEU A 1 89 ? 0.523 -9.521 8.998 1.00 89.06 89 LEU A CA 1
ATOM 720 C C . LEU A 1 89 ? 0.560 -10.919 8.370 1.00 89.06 89 LEU A C 1
ATOM 722 O O . LEU A 1 89 ? 1.429 -11.721 8.705 1.00 89.06 89 LEU A O 1
ATOM 726 N N . ILE A 1 90 ? -0.336 -11.200 7.423 1.00 89.12 90 ILE A N 1
ATOM 727 C CA . ILE A 1 90 ? -0.382 -12.459 6.675 1.00 89.12 90 ILE A CA 1
ATOM 728 C C . ILE A 1 90 ? 0.873 -12.612 5.820 1.00 89.12 90 ILE A C 1
ATOM 730 O O . ILE A 1 90 ? 1.445 -13.700 5.806 1.00 89.12 90 ILE A O 1
ATOM 734 N N . LEU A 1 91 ? 1.321 -11.551 5.139 1.00 87.19 91 LEU A N 1
ATOM 735 C CA . LEU A 1 91 ? 2.560 -11.573 4.355 1.00 87.19 91 LEU A CA 1
ATOM 736 C C . LEU A 1 91 ? 3.770 -11.920 5.227 1.00 87.19 91 LEU A C 1
ATOM 738 O O . LEU A 1 91 ? 4.569 -12.773 4.850 1.00 87.19 91 LEU A O 1
ATOM 742 N N . ILE A 1 92 ? 3.881 -11.315 6.413 1.00 89.75 92 ILE A N 1
ATOM 743 C CA . ILE A 1 92 ? 4.962 -11.614 7.362 1.00 89.75 92 ILE A CA 1
ATOM 744 C C . ILE A 1 92 ? 4.836 -13.045 7.898 1.00 89.75 92 ILE A C 1
ATOM 746 O O . ILE A 1 92 ? 5.826 -13.771 7.948 1.00 89.75 92 ILE A O 1
ATOM 750 N N . HIS A 1 93 ? 3.631 -13.463 8.289 1.00 91.88 93 HIS A N 1
ATOM 751 C CA . HIS A 1 93 ? 3.385 -14.781 8.874 1.00 91.88 93 HIS A CA 1
ATOM 752 C C . HIS A 1 93 ? 3.621 -15.924 7.878 1.00 91.88 93 HIS A C 1
ATOM 754 O O . HIS A 1 93 ? 4.152 -16.966 8.253 1.00 91.88 93 HIS A O 1
ATOM 760 N N . LYS A 1 94 ? 3.251 -15.725 6.608 1.00 91.94 94 LYS A N 1
ATOM 761 C CA . LYS A 1 94 ? 3.400 -16.705 5.521 1.00 91.94 94 LYS A CA 1
ATOM 762 C C . LYS A 1 94 ? 4.682 -16.523 4.707 1.00 91.94 94 LYS A C 1
ATOM 764 O O . LYS A 1 94 ? 4.801 -17.130 3.645 1.00 91.94 94 LYS A O 1
ATOM 769 N N . ARG A 1 95 ? 5.624 -15.688 5.159 1.00 88.94 95 ARG A N 1
ATOM 770 C CA . ARG A 1 95 ? 6.878 -15.464 4.433 1.00 88.94 95 ARG A CA 1
ATOM 771 C C . ARG A 1 95 ? 7.638 -16.780 4.264 1.00 88.94 95 ARG A C 1
ATOM 773 O O . ARG A 1 95 ? 7.778 -17.549 5.218 1.00 88.94 95 ARG A O 1
ATOM 780 N N . GLU A 1 96 ? 8.167 -17.018 3.070 1.00 86.56 96 GLU A N 1
ATOM 781 C CA . GLU A 1 96 ? 9.061 -18.148 2.846 1.00 86.56 96 GLU A CA 1
ATOM 782 C C . GLU A 1 96 ? 10.346 -17.949 3.659 1.00 86.56 96 GLU A C 1
ATOM 784 O O . GLU A 1 96 ? 10.995 -16.907 3.592 1.00 86.56 96 GLU A O 1
ATOM 789 N N . MET A 1 97 ? 10.699 -18.951 4.465 1.00 87.44 97 MET A N 1
ATOM 790 C CA . MET A 1 97 ? 11.923 -18.965 5.274 1.00 87.44 97 MET A CA 1
ATOM 791 C C . MET A 1 97 ? 13.009 -19.812 4.601 1.00 87.44 97 MET A C 1
ATOM 793 O O . MET A 1 97 ? 13.727 -20.569 5.253 1.00 87.44 97 MET A O 1
ATOM 797 N N . THR A 1 98 ? 13.103 -19.720 3.275 1.00 86.88 98 THR A N 1
ATOM 798 C CA . THR A 1 98 ? 14.170 -20.352 2.499 1.00 86.88 98 THR A CA 1
ATOM 799 C C . THR A 1 98 ? 15.427 -19.481 2.533 1.00 86.88 98 THR A C 1
ATOM 801 O O . THR A 1 98 ? 15.313 -18.255 2.448 1.00 86.88 98 THR A O 1
ATOM 804 N N . PRO A 1 99 ? 16.632 -20.072 2.625 1.00 83.12 99 PRO A N 1
ATOM 805 C CA . PRO A 1 99 ? 17.871 -19.324 2.461 1.00 83.12 99 PRO A CA 1
ATOM 806 C C . PRO A 1 99 ? 17.867 -18.546 1.143 1.00 83.12 99 PRO A C 1
ATOM 808 O O . PRO A 1 99 ? 17.423 -19.062 0.116 1.00 83.12 99 PRO A O 1
ATOM 811 N N . LEU A 1 100 ? 18.370 -17.312 1.173 1.00 79.06 100 LEU A N 1
ATOM 812 C CA . LEU A 1 100 ? 18.540 -16.533 -0.048 1.00 79.06 100 LEU A CA 1
ATOM 813 C C . LEU A 1 100 ? 19.519 -17.250 -0.992 1.00 79.06 100 LEU A C 1
ATOM 815 O O . LEU A 1 100 ? 20.489 -17.858 -0.523 1.00 79.06 100 LEU A O 1
ATOM 819 N N . PRO A 1 101 ? 19.297 -17.179 -2.315 1.00 80.31 101 PRO A N 1
ATOM 820 C CA . PRO A 1 101 ? 20.257 -17.690 -3.280 1.00 80.31 101 PRO A CA 1
ATOM 821 C C . PRO A 1 101 ? 21.608 -16.962 -3.137 1.00 80.31 101 PRO A C 1
ATOM 823 O O . PRO A 1 101 ? 21.648 -15.809 -2.696 1.00 80.31 101 PRO A O 1
ATOM 826 N N . PRO A 1 102 ? 22.723 -17.600 -3.544 1.00 78.81 102 PRO A N 1
ATOM 827 C CA . PRO A 1 102 ? 24.067 -17.022 -3.434 1.00 78.81 102 PRO A CA 1
ATOM 828 C C . PRO A 1 102 ? 24.219 -15.699 -4.198 1.00 78.81 102 PRO A C 1
ATOM 830 O O . PRO A 1 102 ? 25.060 -14.877 -3.843 1.00 78.81 102 PRO A O 1
ATOM 833 N N . TYR A 1 103 ? 23.377 -15.480 -5.210 1.00 74.75 103 TYR A N 1
ATOM 834 C CA . TYR A 1 103 ? 23.261 -14.224 -5.934 1.00 74.75 103 TYR A CA 1
ATOM 835 C C . TYR A 1 103 ? 21.808 -13.764 -5.894 1.00 74.75 103 TYR A C 1
ATOM 837 O O . TYR A 1 103 ? 20.906 -14.489 -6.311 1.00 74.75 103 TYR A O 1
ATOM 845 N N . HIS A 1 104 ? 21.593 -12.550 -5.406 1.00 69.31 104 HIS A N 1
ATOM 846 C CA . HIS A 1 104 ? 20.325 -11.842 -5.501 1.00 69.31 104 HIS A CA 1
ATOM 847 C C . HIS A 1 104 ? 20.624 -10.412 -5.945 1.00 69.31 104 HIS A C 1
ATOM 849 O O . HIS A 1 104 ? 21.647 -9.844 -5.555 1.00 69.31 104 HIS A O 1
ATOM 855 N N . TYR A 1 105 ? 19.756 -9.835 -6.776 1.00 66.06 105 TYR A N 1
ATOM 856 C CA . TYR A 1 105 ? 19.874 -8.417 -7.093 1.00 66.06 105 TYR A CA 1
ATOM 857 C C . TYR A 1 105 ? 19.682 -7.598 -5.805 1.00 66.06 105 TYR A C 1
ATOM 859 O O . TYR A 1 105 ? 18.764 -7.903 -5.032 1.00 66.06 105 TYR A O 1
ATOM 867 N N . PRO A 1 106 ? 20.521 -6.577 -5.551 1.00 61.28 106 PRO A N 1
ATOM 868 C CA . PRO A 1 106 ? 20.368 -5.720 -4.384 1.00 61.28 106 PRO A CA 1
ATOM 869 C C . PRO A 1 106 ? 18.967 -5.100 -4.335 1.00 61.28 106 PRO A C 1
ATOM 871 O O . PRO A 1 106 ? 18.350 -4.828 -5.365 1.00 61.28 106 PRO A O 1
ATOM 874 N N . ASN A 1 107 ? 18.476 -4.836 -3.125 1.00 66.00 107 ASN A N 1
ATOM 875 C CA . ASN A 1 107 ? 17.285 -4.016 -2.868 1.00 66.00 107 ASN A CA 1
ATOM 876 C C . ASN A 1 107 ? 15.939 -4.567 -3.385 1.00 66.00 107 ASN A C 1
ATOM 878 O O . ASN A 1 107 ? 14.948 -3.842 -3.356 1.00 66.00 107 ASN A O 1
ATOM 882 N N . GLY A 1 108 ? 15.867 -5.824 -3.844 1.00 66.12 108 GLY A N 1
ATOM 883 C CA . GLY A 1 108 ? 14.602 -6.423 -4.298 1.00 66.12 108 GLY A CA 1
ATOM 884 C C . GLY A 1 108 ? 13.979 -5.705 -5.501 1.00 66.12 108 GLY A C 1
ATOM 885 O O . GLY A 1 108 ? 12.760 -5.728 -5.674 1.00 66.12 108 GLY A O 1
ATOM 886 N N . ILE A 1 109 ? 14.805 -5.037 -6.311 1.00 75.75 109 ILE A N 1
ATOM 887 C CA . ILE A 1 109 ? 14.347 -4.316 -7.496 1.00 75.75 109 ILE A CA 1
ATOM 888 C C . ILE A 1 109 ? 13.844 -5.281 -8.577 1.00 75.75 109 ILE A C 1
ATOM 890 O O . ILE A 1 109 ? 14.320 -6.409 -8.711 1.00 75.75 109 ILE A O 1
ATOM 894 N N . CYS A 1 110 ? 12.883 -4.828 -9.381 1.00 78.62 110 CYS A N 1
ATOM 895 C CA . CYS A 1 110 ? 12.476 -5.557 -10.576 1.00 78.62 110 CYS A CA 1
ATOM 896 C C . CYS A 1 110 ? 13.563 -5.479 -11.657 1.00 78.62 110 CYS A C 1
ATOM 898 O O . CYS A 1 110 ? 14.145 -4.414 -11.861 1.00 78.62 110 CYS A O 1
ATOM 900 N N . LEU A 1 111 ? 13.771 -6.559 -12.415 1.00 85.88 111 LEU A N 1
ATOM 901 C CA . LEU A 1 111 ? 14.583 -6.502 -13.627 1.00 85.88 111 LEU A CA 1
ATOM 902 C C . LEU A 1 111 ? 13.791 -5.763 -14.731 1.00 85.88 111 LEU A C 1
ATOM 904 O O . LEU A 1 111 ? 12.688 -6.206 -15.077 1.00 85.88 111 LEU A O 1
ATOM 908 N N . PRO A 1 112 ? 14.285 -4.627 -15.267 1.00 89.06 112 PRO A N 1
ATOM 909 C CA . PRO A 1 112 ? 13.559 -3.851 -16.271 1.00 89.06 112 PRO A CA 1
ATOM 910 C C . PRO A 1 112 ? 13.215 -4.676 -17.513 1.00 89.06 112 PRO A C 1
ATOM 912 O O . PRO A 1 112 ? 14.092 -5.289 -18.112 1.00 89.06 112 PRO A O 1
ATOM 915 N N . GLY A 1 113 ? 11.937 -4.686 -17.901 1.00 86.44 113 GLY A N 1
ATOM 916 C CA . GLY A 1 113 ? 11.456 -5.431 -19.068 1.00 86.44 113 GLY A CA 1
ATOM 917 C C . GLY A 1 113 ? 11.266 -6.940 -18.860 1.00 86.44 113 GLY A C 1
ATOM 918 O O . GLY A 1 113 ? 10.760 -7.597 -19.763 1.00 86.44 113 GLY A O 1
ATOM 919 N N . GLU A 1 114 ? 11.614 -7.504 -17.695 1.00 86.81 114 GLU A N 1
ATOM 920 C CA . GLU A 1 114 ? 11.471 -8.947 -17.436 1.00 86.81 114 GLU A CA 1
ATOM 921 C C . GLU A 1 114 ? 10.018 -9.347 -17.143 1.00 86.81 114 GLU A C 1
ATOM 923 O O . GLU A 1 114 ? 9.481 -10.273 -17.746 1.00 86.81 114 GLU A O 1
ATOM 928 N N . ARG A 1 115 ? 9.373 -8.660 -16.189 1.00 84.88 115 ARG A N 1
ATOM 929 C CA . ARG A 1 115 ? 8.007 -8.996 -15.733 1.00 84.88 115 ARG A CA 1
ATOM 930 C C . ARG A 1 115 ? 6.927 -8.089 -16.303 1.00 84.88 115 ARG A C 1
ATOM 932 O O . ARG A 1 115 ? 5.783 -8.510 -16.446 1.00 84.88 115 ARG A O 1
ATOM 939 N N . ARG A 1 116 ? 7.263 -6.821 -16.533 1.00 86.44 116 ARG A N 1
ATOM 940 C CA . ARG A 1 116 ? 6.367 -5.791 -17.066 1.00 86.44 116 ARG A CA 1
ATOM 941 C C . ARG A 1 116 ? 7.126 -4.984 -18.108 1.00 86.44 116 ARG A C 1
ATOM 943 O O . ARG A 1 116 ? 8.324 -4.765 -17.957 1.00 86.44 116 ARG A O 1
ATOM 950 N N . LEU A 1 117 ? 6.404 -4.561 -19.138 1.00 89.62 117 LEU A N 1
ATOM 951 C CA . LEU A 1 117 ? 6.905 -3.754 -20.241 1.00 89.62 117 LEU A CA 1
ATOM 952 C C . LEU A 1 117 ? 5.835 -2.718 -20.576 1.00 89.62 117 LEU A C 1
ATOM 954 O O . LEU A 1 117 ? 4.690 -3.088 -20.839 1.00 89.62 117 LEU A O 1
ATOM 958 N N . PHE A 1 118 ? 6.190 -1.436 -20.547 1.00 94.12 118 PHE A N 1
ATOM 959 C CA . PHE A 1 118 ? 5.306 -0.378 -21.030 1.00 94.12 118 PHE A CA 1
ATOM 960 C C . PHE A 1 118 ? 5.664 -0.050 -22.475 1.00 94.12 118 PHE A C 1
ATOM 962 O O . PHE A 1 118 ? 6.827 0.211 -22.778 1.00 94.12 118 PHE A O 1
ATOM 969 N N . VAL A 1 119 ? 4.669 -0.094 -23.360 1.00 94.81 119 VAL A N 1
ATOM 970 C CA . VAL A 1 119 ? 4.830 0.201 -24.785 1.00 94.81 119 VAL A CA 1
ATOM 971 C C . VAL A 1 119 ? 4.066 1.478 -25.096 1.00 94.81 119 VAL A C 1
ATOM 973 O O . VAL A 1 119 ? 2.851 1.535 -24.900 1.00 94.81 119 VAL A O 1
ATOM 976 N N . SER A 1 120 ? 4.775 2.503 -25.554 1.00 94.69 120 SER A N 1
ATOM 977 C CA . SER A 1 120 ? 4.171 3.763 -25.990 1.00 94.69 120 SER A CA 1
ATOM 978 C C . SER A 1 120 ? 3.550 3.641 -27.381 1.00 94.69 120 SER A C 1
ATOM 980 O O . SER A 1 120 ? 3.802 2.697 -28.134 1.00 94.69 120 SER A O 1
ATOM 982 N N . THR A 1 121 ? 2.755 4.641 -27.766 1.00 94.88 121 THR A N 1
ATOM 983 C CA . THR A 1 121 ? 2.088 4.683 -29.078 1.00 94.88 121 THR A CA 1
ATOM 984 C C . THR A 1 121 ? 3.051 4.826 -30.257 1.00 94.88 121 THR A C 1
ATOM 986 O O . THR A 1 121 ? 2.675 4.502 -31.379 1.00 94.88 121 THR A O 1
ATOM 989 N N . ASP A 1 122 ? 4.280 5.300 -30.029 1.00 95.31 122 ASP A N 1
ATOM 990 C CA . ASP A 1 122 ? 5.353 5.346 -31.034 1.00 95.31 122 ASP A CA 1
ATOM 991 C C . ASP A 1 122 ? 6.192 4.053 -31.076 1.00 95.31 122 ASP A C 1
ATOM 993 O O . ASP A 1 122 ? 7.198 3.994 -31.781 1.00 95.31 122 ASP A O 1
ATOM 997 N N . GLY A 1 123 ? 5.781 3.011 -30.342 1.00 95.44 123 GLY A N 1
ATOM 998 C CA . GLY A 1 123 ? 6.407 1.691 -30.372 1.00 95.44 123 GLY A CA 1
ATOM 999 C C . GLY A 1 123 ? 7.684 1.570 -29.540 1.00 95.44 123 GLY A C 1
ATOM 1000 O O . GLY A 1 123 ? 8.415 0.595 -29.708 1.00 95.44 123 GLY A O 1
ATOM 1001 N N . LYS A 1 124 ? 7.980 2.517 -28.642 1.00 96.94 124 LYS A N 1
ATOM 1002 C CA . LYS A 1 124 ? 9.115 2.406 -27.714 1.00 96.94 124 LYS A CA 1
ATOM 1003 C C . LYS A 1 124 ? 8.756 1.594 -26.482 1.00 96.94 124 LYS A C 1
ATOM 1005 O O . LYS A 1 124 ? 7.626 1.608 -25.999 1.00 96.94 124 LYS A O 1
ATOM 1010 N N . PHE A 1 125 ? 9.759 0.910 -25.951 1.00 96.19 125 PHE A N 1
ATOM 1011 C CA . PHE A 1 125 ? 9.652 0.113 -24.739 1.00 96.19 125 PHE A CA 1
ATOM 1012 C C . PHE A 1 125 ? 10.247 0.844 -23.545 1.00 96.19 125 PHE A C 1
ATOM 1014 O O . PHE A 1 125 ? 11.354 1.377 -23.620 1.00 96.19 125 PHE A O 1
ATOM 1021 N N . TYR A 1 126 ? 9.542 0.797 -22.422 1.00 94.06 126 TYR A N 1
ATOM 1022 C CA . TYR A 1 126 ? 9.915 1.404 -21.150 1.00 94.06 126 TYR A CA 1
ATOM 1023 C C . TYR A 1 126 ? 9.759 0.399 -20.006 1.00 94.06 126 TYR A C 1
ATOM 1025 O O . TYR A 1 126 ? 9.053 -0.606 -20.121 1.00 94.06 126 TYR A O 1
ATOM 1033 N N . ILE A 1 127 ? 10.415 0.699 -18.884 1.00 90.69 127 ILE A N 1
ATOM 1034 C CA . ILE A 1 127 ? 10.525 -0.182 -17.710 1.00 90.69 127 ILE A CA 1
ATOM 1035 C C . ILE A 1 127 ? 9.144 -0.614 -17.190 1.00 90.69 127 ILE A C 1
ATOM 1037 O O . ILE A 1 127 ? 8.921 -1.796 -16.942 1.00 90.69 127 ILE A O 1
ATOM 1041 N N . CYS A 1 128 ? 8.233 0.344 -17.001 1.00 89.44 128 CYS A N 1
ATOM 1042 C CA . CYS A 1 128 ? 6.838 0.131 -16.616 1.00 89.44 128 CYS A CA 1
ATOM 1043 C C . CYS A 1 128 ? 6.039 1.434 -16.766 1.00 89.44 128 CYS A C 1
ATOM 1045 O O . CYS A 1 128 ? 6.611 2.517 -16.904 1.00 89.44 128 CYS A O 1
ATOM 1047 N N . GLU A 1 129 ? 4.714 1.334 -16.675 1.00 88.62 129 GLU A N 1
ATOM 1048 C CA . GLU A 1 129 ? 3.778 2.454 -16.784 1.00 88.62 129 GLU A CA 1
ATOM 1049 C C . GLU A 1 129 ? 4.037 3.535 -15.729 1.00 88.62 129 GLU A C 1
ATOM 1051 O O . GLU A 1 129 ? 3.886 4.722 -16.000 1.00 88.62 129 GLU A O 1
ATOM 1056 N N . LYS A 1 130 ? 4.511 3.131 -14.543 1.00 82.69 130 LYS A N 1
ATOM 1057 C CA . LYS A 1 130 ? 4.803 4.046 -13.432 1.00 82.69 130 LYS A CA 1
ATOM 1058 C C . LYS A 1 130 ? 5.973 4.985 -13.709 1.00 82.69 130 LYS A C 1
ATOM 1060 O O . LYS A 1 130 ? 6.062 6.042 -13.099 1.00 82.69 130 LYS A O 1
ATOM 1065 N N . MET A 1 131 ? 6.878 4.610 -14.611 1.00 82.19 131 MET A N 1
ATOM 1066 C CA . MET A 1 131 ? 7.978 5.483 -15.027 1.00 82.19 131 MET A CA 1
ATOM 1067 C C . MET A 1 131 ? 7.562 6.426 -16.165 1.00 82.19 131 MET A C 1
ATOM 1069 O O . MET A 1 131 ? 8.282 7.386 -16.463 1.00 82.19 131 MET A O 1
ATOM 1073 N N . GLY A 1 132 ? 6.396 6.190 -16.777 1.00 81.19 132 GLY A N 1
ATOM 1074 C CA . GLY A 1 132 ? 5.952 6.864 -17.991 1.00 81.19 132 GLY A CA 1
ATOM 1075 C C . GLY A 1 132 ? 6.923 6.634 -19.150 1.00 81.19 132 GLY A C 1
ATOM 1076 O O . GLY A 1 132 ? 7.591 5.606 -19.236 1.00 81.19 132 GLY A O 1
ATOM 1077 N N . GLU A 1 133 ? 7.055 7.629 -20.023 1.00 86.12 133 GLU A N 1
ATOM 1078 C CA . GLU A 1 133 ? 7.956 7.595 -21.185 1.00 86.12 133 GLU A CA 1
ATOM 1079 C C . GLU A 1 133 ? 9.411 7.976 -20.832 1.00 86.12 133 GLU A C 1
ATOM 1081 O O . GLU A 1 133 ? 10.123 8.629 -21.600 1.00 86.12 133 GLU A O 1
ATOM 1086 N N . ARG A 1 134 ? 9.876 7.580 -19.641 1.00 84.94 134 ARG A N 1
ATOM 1087 C CA . ARG A 1 134 ? 11.248 7.811 -19.166 1.00 84.94 134 ARG A CA 1
ATOM 1088 C C . ARG A 1 134 ? 12.063 6.528 -19.278 1.00 84.94 134 ARG A C 1
ATOM 1090 O O . ARG A 1 134 ? 11.570 5.455 -18.956 1.00 84.94 134 ARG A O 1
ATOM 1097 N N . LEU A 1 135 ? 13.341 6.662 -19.647 1.00 88.69 135 LEU A N 1
ATOM 1098 C CA . LEU A 1 135 ? 14.312 5.556 -19.698 1.00 88.69 135 LEU A CA 1
ATOM 1099 C C . LEU A 1 135 ? 13.889 4.449 -20.690 1.00 88.69 135 LEU A C 1
ATOM 1101 O O . LEU A 1 135 ? 13.545 3.345 -20.268 1.00 88.69 135 LEU A O 1
ATOM 1105 N N . PRO A 1 136 ? 13.892 4.730 -22.009 1.00 93.56 136 PRO A N 1
ATOM 1106 C CA . PRO A 1 136 ? 13.547 3.727 -23.008 1.00 93.56 136 PRO A CA 1
ATOM 1107 C C . PRO A 1 136 ? 14.569 2.585 -23.002 1.00 93.56 136 PRO A C 1
ATOM 1109 O O . PRO A 1 136 ? 15.779 2.821 -23.015 1.00 93.56 136 PRO A O 1
ATOM 1112 N N . ILE A 1 137 ? 14.073 1.353 -23.024 1.00 95.88 137 ILE A N 1
ATOM 1113 C CA . ILE A 1 137 ? 14.858 0.113 -22.974 1.00 95.88 137 ILE A CA 1
ATOM 1114 C C . ILE A 1 137 ? 14.757 -0.705 -24.266 1.00 95.88 137 ILE A C 1
ATOM 1116 O O . ILE A 1 137 ? 15.208 -1.841 -24.298 1.00 95.88 137 ILE A O 1
ATOM 1120 N N . GLY A 1 138 ? 14.156 -0.166 -25.327 1.00 96.06 138 GLY A N 1
ATOM 1121 C CA . GLY A 1 138 ? 13.980 -0.877 -26.594 1.00 96.06 138 GLY A CA 1
ATOM 1122 C C . GLY A 1 138 ? 12.860 -0.297 -27.450 1.00 96.06 138 GLY A C 1
ATOM 1123 O O . GLY A 1 138 ? 12.354 0.791 -27.157 1.00 96.06 138 GLY A O 1
ATOM 1124 N N . ASP A 1 139 ? 12.469 -1.037 -28.482 1.00 97.00 139 ASP A N 1
ATOM 1125 C CA . ASP A 1 139 ? 11.349 -0.711 -29.368 1.00 97.00 139 ASP A CA 1
ATOM 1126 C C . ASP A 1 139 ? 10.782 -1.967 -30.056 1.00 97.00 139 ASP A C 1
ATOM 1128 O O . ASP A 1 139 ? 11.382 -3.042 -30.017 1.00 97.00 139 ASP A O 1
ATOM 1132 N N . VAL A 1 140 ? 9.611 -1.832 -30.681 1.00 97.06 140 VAL A N 1
ATOM 1133 C CA . VAL A 1 140 ? 8.900 -2.929 -31.363 1.00 97.06 140 VAL A CA 1
ATOM 1134 C C . VAL A 1 140 ? 9.668 -3.547 -32.533 1.00 97.06 140 VAL A C 1
ATOM 1136 O O . VAL A 1 140 ? 9.411 -4.703 -32.861 1.00 97.06 140 VAL A O 1
ATOM 1139 N N . GLU A 1 141 ? 10.608 -2.821 -33.141 1.00 97.25 141 GLU A N 1
ATOM 1140 C CA . GLU A 1 141 ? 11.383 -3.301 -34.291 1.00 97.25 141 GLU A CA 1
ATOM 1141 C C . GLU A 1 141 ? 12.602 -4.118 -33.845 1.00 97.25 141 GLU A C 1
ATOM 1143 O O . GLU A 1 141 ? 12.952 -5.126 -34.460 1.00 97.25 141 GLU A O 1
ATOM 1148 N N . ARG A 1 142 ? 13.277 -3.679 -32.775 1.00 96.06 142 ARG A N 1
ATOM 1149 C CA . ARG A 1 142 ? 14.563 -4.233 -32.312 1.00 96.06 142 ARG A CA 1
ATOM 1150 C C . ARG A 1 142 ? 14.450 -5.082 -31.053 1.00 96.06 142 ARG A C 1
ATOM 1152 O O . ARG A 1 142 ? 15.411 -5.757 -30.692 1.00 96.06 142 ARG A O 1
ATOM 1159 N N . GLY A 1 143 ? 13.298 -5.068 -30.393 1.00 94.69 143 GLY A N 1
ATOM 1160 C CA . GLY A 1 143 ? 13.107 -5.726 -29.110 1.00 94.69 143 GLY A CA 1
ATOM 1161 C C . GLY A 1 143 ? 13.725 -4.940 -27.950 1.00 94.69 143 GLY A C 1
ATOM 1162 O O . GLY A 1 143 ? 13.961 -3.733 -28.031 1.00 94.69 143 GLY A O 1
ATOM 1163 N N . ILE A 1 144 ? 13.972 -5.642 -26.843 1.00 95.19 144 ILE A N 1
ATOM 1164 C CA . ILE A 1 144 ? 14.632 -5.075 -25.662 1.00 95.19 144 ILE A CA 1
ATOM 1165 C C . ILE A 1 144 ? 16.137 -4.957 -25.925 1.00 95.19 144 ILE A C 1
ATOM 1167 O O . ILE A 1 144 ? 16.813 -5.926 -26.265 1.00 95.19 144 ILE A O 1
ATOM 1171 N N . ASP A 1 145 ? 16.656 -3.757 -25.711 1.00 95.81 145 ASP A N 1
ATOM 1172 C CA . ASP A 1 145 ? 18.066 -3.409 -25.787 1.00 95.81 145 ASP A CA 1
ATOM 1173 C C . ASP A 1 145 ? 18.742 -3.741 -24.447 1.00 95.81 145 ASP A C 1
ATOM 1175 O O . ASP A 1 145 ? 18.650 -2.996 -23.465 1.00 95.81 145 ASP A O 1
ATOM 1179 N N . ILE A 1 146 ? 19.394 -4.906 -24.398 1.00 94.12 146 ILE A N 1
ATOM 1180 C CA . ILE A 1 146 ? 20.012 -5.441 -23.176 1.00 94.12 146 ILE A CA 1
ATOM 1181 C C . ILE A 1 146 ? 21.108 -4.511 -22.644 1.00 94.12 146 ILE A C 1
ATOM 1183 O O . ILE A 1 146 ? 21.212 -4.331 -21.432 1.00 94.12 146 ILE A O 1
ATOM 1187 N N . GLU A 1 147 ? 21.871 -3.849 -23.517 1.00 95.06 147 GLU A N 1
ATOM 1188 C CA . GLU A 1 147 ? 22.902 -2.899 -23.086 1.00 95.06 147 GLU A CA 1
ATOM 1189 C C . GLU A 1 147 ? 22.284 -1.696 -22.368 1.00 95.06 147 GLU A C 1
ATOM 1191 O O . GLU A 1 147 ? 22.797 -1.251 -21.337 1.00 95.06 147 GLU A O 1
ATOM 1196 N N . LYS A 1 148 ? 21.149 -1.178 -22.857 1.00 93.44 148 LYS A N 1
ATOM 1197 C CA . LYS A 1 148 ? 20.414 -0.117 -22.149 1.00 93.44 148 LYS A CA 1
ATOM 1198 C C . LYS A 1 148 ? 19.905 -0.582 -20.793 1.00 93.44 148 LYS A C 1
ATOM 1200 O O . LYS A 1 148 ? 20.011 0.180 -19.831 1.00 93.44 148 LYS A O 1
ATOM 1205 N N . VAL A 1 149 ? 19.387 -1.807 -20.698 1.00 92.12 149 VAL A N 1
ATOM 1206 C CA . VAL A 1 149 ? 18.930 -2.382 -19.424 1.00 92.12 149 VAL A CA 1
ATOM 1207 C C . VAL A 1 149 ? 20.094 -2.519 -18.441 1.00 92.12 149 VAL A C 1
ATOM 1209 O O . VAL A 1 149 ? 19.984 -2.074 -17.300 1.00 92.12 149 VAL A O 1
ATOM 1212 N N . GLU A 1 150 ? 21.239 -3.050 -18.867 1.00 90.75 150 GLU A N 1
ATOM 1213 C CA . GLU A 1 150 ? 22.417 -3.177 -18.004 1.00 90.75 150 GLU A CA 1
ATOM 1214 C C . GLU A 1 150 ? 22.959 -1.824 -17.536 1.00 90.75 150 GLU A C 1
ATOM 1216 O O . GLU A 1 150 ? 23.277 -1.655 -16.358 1.00 90.75 150 GLU A O 1
ATOM 1221 N N . ASN A 1 151 ? 23.065 -0.855 -18.447 1.00 91.88 151 ASN A N 1
ATOM 1222 C CA . ASN A 1 151 ? 23.532 0.492 -18.121 1.00 91.88 151 ASN A CA 1
ATOM 1223 C C . ASN A 1 151 ? 22.589 1.191 -17.141 1.00 91.88 151 ASN A C 1
ATOM 1225 O O . ASN A 1 151 ? 23.038 1.908 -16.247 1.00 91.88 151 ASN A O 1
ATOM 1229 N N . LEU A 1 152 ? 21.285 0.963 -17.287 1.00 89.31 152 LEU A N 1
ATOM 1230 C CA . LEU A 1 152 ? 20.281 1.464 -16.365 1.00 89.31 152 LEU A CA 1
ATOM 1231 C C . LEU A 1 152 ? 20.463 0.863 -14.964 1.00 89.31 152 LEU A C 1
ATOM 1233 O O . LEU A 1 152 ? 20.509 1.608 -13.989 1.00 89.31 152 LEU A O 1
ATOM 1237 N N . ILE A 1 153 ? 20.608 -0.459 -14.869 1.00 87.69 153 ILE A N 1
ATOM 1238 C CA . ILE A 1 153 ? 20.825 -1.170 -13.600 1.00 87.69 153 ILE A CA 1
ATOM 1239 C C . ILE A 1 153 ? 22.088 -0.643 -12.908 1.00 87.69 153 ILE A C 1
ATOM 1241 O O . ILE A 1 153 ? 22.008 -0.219 -11.762 1.00 87.69 153 ILE A O 1
ATOM 1245 N N . LYS A 1 154 ? 23.221 -0.566 -13.620 1.00 87.31 154 LYS A N 1
ATOM 1246 C CA . LYS A 1 154 ? 24.506 -0.061 -13.088 1.00 87.31 154 LYS A CA 1
ATOM 1247 C C . LYS A 1 154 ? 24.463 1.403 -12.639 1.00 87.31 154 LYS A C 1
ATOM 1249 O O . LYS A 1 154 ? 25.324 1.840 -11.885 1.00 87.31 154 LYS A O 1
ATOM 1254 N N . ARG A 1 155 ? 23.529 2.199 -13.166 1.00 87.56 155 ARG A N 1
ATOM 1255 C CA . ARG A 1 155 ? 23.411 3.624 -12.833 1.00 87.56 155 ARG A CA 1
ATOM 1256 C C . ARG A 1 155 ? 22.667 3.861 -11.520 1.00 87.56 155 ARG A C 1
ATOM 1258 O O . ARG A 1 155 ? 22.934 4.861 -10.860 1.00 87.56 155 ARG A O 1
ATOM 1265 N N . PHE A 1 156 ? 21.699 3.009 -11.195 1.00 81.25 156 PHE A N 1
ATOM 1266 C CA . PHE A 1 156 ? 20.771 3.217 -10.078 1.00 81.25 156 PHE A CA 1
ATOM 1267 C C . PHE A 1 156 ? 20.951 2.217 -8.926 1.00 81.25 156 PHE A C 1
ATOM 1269 O O . PHE A 1 156 ? 20.264 2.347 -7.913 1.00 81.25 156 PHE A O 1
ATOM 1276 N N . ILE A 1 157 ? 21.859 1.247 -9.070 1.00 69.56 157 ILE A N 1
ATOM 1277 C CA . ILE A 1 157 ? 22.202 0.218 -8.078 1.00 69.56 157 ILE A CA 1
ATOM 1278 C C . ILE A 1 157 ? 23.714 0.176 -7.925 1.00 69.56 157 ILE A C 1
ATOM 1280 O O . ILE A 1 157 ? 24.166 0.155 -6.761 1.00 69.56 157 ILE A O 1
#

Sequence (157 aa):
MGFIVTIAPPYDLLTIDDFFSSFELFPETSSIVVSLVDENDTTFFEGWKREELEEMKIKNFEKAKDRFVELITSGRRSAFLNGLFDGNLILIHKREMTPLPPYHYPNGICLPGERRLFVSTDGKFYICEKMGERLPIGDVERGIDIEKVENLIKRFI

Foldseek 3Di:
DEEEAEAEPVRQLVVVQVCLVPPPVHDQPYAYAYHYDDPPPDCRCPPPDPVVSVVSNVVNVVVLVVVQVVQVVVVHGTNSSCNVPVVVVVCVVPPDPDDDDPDDQPPPDDQFPPPAWDADPVFFIGRHVVCPPPQTQGGPVGPGNVVSSVVVSVVPD

pLDDT: mean 88.85, std 7.78, range [61.28, 97.56]

Secondary structure (DSSP, 8-state):
-EEEEEE-SS--HHHHHHHHHH-TT--TT-EEEEEEPPSSS-STTTT--HHHHHHHHHHHHHHHHHHHHHHHHTT---HHHHHHHHHHHHHHHT---PPPPS---GGGPPPTTTS--EE-TTSEEES-GGG-S-SEEEETTTEE-HHHHHHHHHHH-